Protein AF-A0AA95F9C3-F1 (afdb_monomer_lite)

pLDDT: mean 72.86, std 16.83, range [34.75, 90.44]

Structure (mmCIF, N/CA/C/O backbone):
data_AF-A0AA95F9C3-F1
#
_entry.id   AF-A0AA95F9C3-F1
#
loop_
_atom_site.group_PDB
_atom_site.id
_atom_site.type_symbol
_atom_site.label_atom_id
_atom_site.label_alt_id
_atom_site.label_comp_id
_atom_site.label_asym_id
_atom_site.label_entity_id
_atom_site.label_seq_id
_atom_site.pdbx_PDB_ins_code
_atom_site.Cartn_x
_atom_site.Cartn_y
_atom_site.Cartn_z
_atom_site.occupancy
_atom_site.B_iso_or_equiv
_atom_site.auth_seq_id
_atom_site.auth_comp_id
_atom_site.auth_asym_id
_atom_site.auth_atom_id
_atom_site.pdbx_PDB_model_num
ATOM 1 N N . MET A 1 1 ? 19.977 43.664 -38.463 1.00 38.44 1 MET A N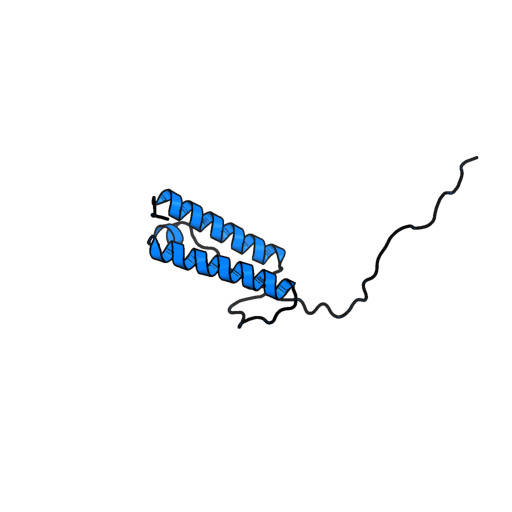 1
ATOM 2 C CA . MET A 1 1 ? 20.657 42.408 -38.853 1.00 38.44 1 MET A CA 1
ATOM 3 C C . MET A 1 1 ? 20.645 41.473 -37.653 1.00 38.44 1 MET A C 1
ATOM 5 O O . MET A 1 1 ? 21.327 41.750 -36.676 1.00 38.44 1 MET A O 1
ATOM 9 N N . PHE A 1 2 ? 19.789 40.450 -37.677 1.00 40.03 2 PHE A N 1
ATOM 10 C CA . PHE A 1 2 ? 19.574 39.515 -36.567 1.00 40.03 2 PHE A CA 1
ATOM 11 C C . PHE A 1 2 ? 20.439 38.256 -36.752 1.00 40.03 2 PHE A C 1
ATOM 13 O O . PHE A 1 2 ? 20.512 37.710 -37.849 1.00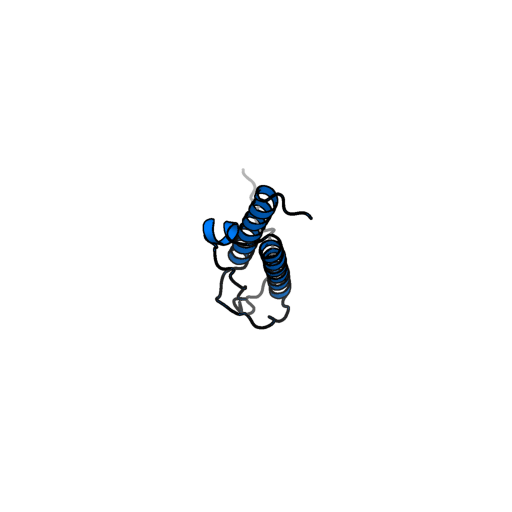 40.03 2 PHE A O 1
ATOM 20 N N . LYS A 1 3 ? 21.124 37.839 -35.680 1.00 34.75 3 LYS A N 1
ATOM 21 C CA . LYS A 1 3 ? 22.020 36.670 -35.611 1.00 34.75 3 LYS A CA 1
ATOM 22 C C . LYS A 1 3 ? 21.222 35.355 -35.623 1.00 34.75 3 LYS A C 1
ATOM 24 O O . LYS A 1 3 ? 20.243 35.274 -34.882 1.00 34.75 3 LYS A O 1
ATOM 29 N N . PRO A 1 4 ? 21.667 34.298 -36.324 1.00 47.12 4 PRO A N 1
ATOM 30 C CA . PRO A 1 4 ? 21.159 32.954 -36.096 1.00 47.12 4 PRO A CA 1
ATOM 31 C C . PRO A 1 4 ? 22.020 32.242 -35.041 1.00 47.12 4 PRO A C 1
ATOM 33 O O . PRO A 1 4 ? 23.169 31.890 -35.293 1.00 47.12 4 PRO A O 1
ATOM 36 N N . VAL A 1 5 ? 21.456 32.030 -33.850 1.00 51.12 5 VAL A N 1
ATOM 37 C CA . VAL A 1 5 ? 21.936 31.031 -32.885 1.00 51.12 5 VAL A CA 1
ATOM 38 C C . VAL A 1 5 ? 20.955 29.874 -32.953 1.00 51.12 5 VAL A C 1
ATOM 40 O O . VAL A 1 5 ? 19.883 29.930 -32.362 1.00 51.12 5 VAL A O 1
ATOM 43 N N . TRP A 1 6 ? 21.312 28.846 -33.710 1.00 43.31 6 TRP A N 1
ATOM 44 C CA . TRP A 1 6 ? 20.622 27.565 -33.714 1.00 43.31 6 TRP A CA 1
ATOM 45 C C . TRP A 1 6 ? 21.682 26.490 -33.901 1.00 43.31 6 TRP A C 1
ATOM 47 O O . TRP A 1 6 ? 22.433 26.548 -34.868 1.00 43.31 6 TRP A O 1
ATOM 57 N N . ILE A 1 7 ? 21.761 25.549 -32.961 1.00 49.78 7 ILE A N 1
ATOM 58 C CA . ILE A 1 7 ? 21.670 24.101 -33.201 1.00 49.78 7 ILE A CA 1
ATOM 59 C C . ILE A 1 7 ? 21.928 23.383 -31.864 1.00 49.78 7 ILE A C 1
ATOM 61 O O . ILE A 1 7 ? 23.043 23.296 -31.363 1.00 49.78 7 ILE A O 1
ATOM 65 N N . ALA A 1 8 ? 20.809 22.917 -31.304 1.00 41.44 8 ALA A N 1
ATOM 66 C CA . ALA A 1 8 ? 20.616 21.636 -30.632 1.00 41.44 8 ALA A CA 1
ATOM 67 C C . ALA A 1 8 ? 21.640 21.202 -29.568 1.00 41.44 8 ALA A C 1
ATOM 69 O O . ALA A 1 8 ? 22.465 20.318 -29.786 1.00 41.44 8 ALA A O 1
ATOM 70 N N . VAL A 1 9 ? 21.459 21.719 -28.353 1.00 46.44 9 VAL A N 1
ATOM 71 C CA . VAL A 1 9 ? 21.779 20.969 -27.134 1.00 46.44 9 VAL A CA 1
ATOM 72 C C . VAL A 1 9 ? 20.494 20.298 -26.661 1.00 46.44 9 VAL A C 1
ATOM 74 O O . VAL A 1 9 ? 19.605 20.980 -26.166 1.00 46.44 9 VAL A O 1
ATOM 77 N N . ALA A 1 10 ? 20.393 18.986 -26.850 1.00 44.94 10 ALA A N 1
ATOM 78 C CA . ALA A 1 10 ? 19.653 18.038 -26.008 1.00 44.94 10 ALA A CA 1
ATOM 79 C C . ALA A 1 10 ? 19.739 16.677 -26.714 1.00 44.94 10 ALA A C 1
ATOM 81 O O . ALA A 1 10 ? 19.294 16.533 -27.846 1.00 44.94 10 ALA A O 1
ATOM 82 N N . ALA A 1 11 ? 20.487 15.713 -26.179 1.00 42.66 11 ALA A N 1
ATOM 83 C CA . ALA A 1 11 ? 19.995 14.826 -25.122 1.00 42.66 11 ALA A CA 1
ATOM 84 C C . ALA A 1 11 ? 18.732 14.081 -25.607 1.00 42.66 11 ALA A C 1
ATOM 86 O O . ALA A 1 11 ? 17.739 14.697 -25.951 1.00 42.66 11 ALA A O 1
ATOM 87 N N . ALA A 1 12 ? 18.665 12.764 -25.668 1.00 44.19 12 ALA A N 1
ATOM 88 C CA . ALA A 1 12 ? 19.439 11.757 -24.986 1.00 44.19 12 ALA A CA 1
ATOM 89 C C . ALA A 1 12 ? 19.260 10.432 -25.734 1.00 44.19 12 ALA A C 1
ATOM 91 O O . ALA A 1 12 ? 18.309 10.242 -26.494 1.00 44.19 12 ALA A O 1
ATOM 92 N N . CYS A 1 13 ? 20.177 9.510 -25.464 1.00 41.69 13 CYS A N 1
ATOM 93 C CA . CYS A 1 13 ? 19.947 8.079 -25.542 1.00 41.69 13 CYS A CA 1
ATOM 94 C C . CYS A 1 13 ? 18.494 7.725 -25.192 1.00 41.69 13 CYS A C 1
ATOM 96 O O . CYS A 1 13 ? 17.977 8.215 -24.196 1.00 41.69 13 CYS A O 1
ATOM 98 N N . VAL A 1 14 ? 17.880 6.814 -25.937 1.00 46.38 14 VAL A N 1
ATOM 99 C CA . VAL A 1 14 ? 17.579 5.471 -25.429 1.00 46.38 14 VAL A CA 1
ATOM 100 C C . VAL A 1 14 ? 17.082 4.657 -26.616 1.00 46.38 14 VAL A C 1
ATOM 102 O O . VAL A 1 14 ? 16.023 4.894 -27.192 1.00 46.38 14 VAL A O 1
ATOM 105 N N . LEU A 1 15 ? 17.930 3.702 -26.982 1.00 48.88 15 LEU A N 1
ATOM 106 C CA . LEU A 1 15 ? 17.602 2.540 -27.781 1.00 48.88 15 LEU A CA 1
ATOM 107 C C . LEU A 1 15 ? 16.253 1.984 -27.329 1.00 48.88 15 LEU A C 1
ATOM 109 O O . LEU A 1 15 ? 16.063 1.659 -26.159 1.00 48.88 15 LEU A O 1
ATOM 113 N N . VAL A 1 16 ? 15.342 1.861 -28.285 1.00 45.81 16 VAL A N 1
ATOM 114 C CA . VAL A 1 16 ? 14.075 1.144 -28.168 1.00 45.81 16 VAL A CA 1
ATOM 115 C C . VAL A 1 16 ? 14.393 -0.347 -27.993 1.00 45.81 16 VAL A C 1
ATOM 117 O O . VAL A 1 16 ? 14.262 -1.149 -28.911 1.00 45.81 16 VAL A O 1
ATOM 120 N N . SER A 1 17 ? 14.898 -0.734 -26.822 1.00 43.84 17 SER A N 1
ATOM 121 C CA . SER A 1 17 ? 14.992 -2.128 -26.408 1.00 43.84 17 SER A CA 1
ATOM 122 C C . SER A 1 17 ? 13.654 -2.495 -25.784 1.00 43.84 17 SER A C 1
ATOM 124 O O . SER A 1 17 ? 13.335 -2.017 -24.699 1.00 43.84 17 SER A O 1
ATOM 126 N N . GLY A 1 18 ? 12.873 -3.281 -26.529 1.00 40.41 18 GLY A N 1
ATOM 127 C CA . GLY A 1 18 ? 11.601 -3.906 -26.166 1.00 40.41 18 GLY A CA 1
ATOM 128 C C . GLY A 1 18 ? 11.002 -3.491 -24.825 1.00 40.41 18 GLY A C 1
ATOM 129 O O . GLY A 1 18 ? 11.392 -4.016 -23.782 1.00 40.41 18 GLY A O 1
ATOM 130 N N . CYS A 1 19 ? 9.985 -2.625 -24.876 1.00 47.84 19 CYS A N 1
ATOM 131 C CA . CYS A 1 19 ? 9.033 -2.434 -23.789 1.00 47.84 19 CYS A CA 1
ATOM 132 C C . CYS A 1 19 ? 8.306 -3.760 -23.532 1.00 47.84 19 CYS A C 1
ATOM 134 O O . CYS A 1 19 ? 7.170 -3.971 -23.955 1.00 47.84 19 CYS A O 1
ATOM 136 N N . SER A 1 20 ? 8.969 -4.668 -22.822 1.00 52.50 20 SER A N 1
ATOM 137 C CA . SER A 1 20 ? 8.296 -5.640 -21.981 1.00 52.50 20 SER A CA 1
ATOM 138 C C . SER A 1 20 ? 7.450 -4.780 -21.060 1.00 52.50 20 SER A C 1
ATOM 140 O O . SER A 1 20 ? 7.997 -4.099 -20.198 1.00 52.50 20 SER A O 1
ATOM 142 N N . ALA A 1 21 ? 6.150 -4.669 -21.329 1.00 60.91 21 ALA A N 1
ATOM 143 C CA . ALA A 1 21 ? 5.269 -3.880 -20.488 1.00 60.91 21 ALA A CA 1
ATOM 144 C C . ALA A 1 21 ? 5.274 -4.544 -19.109 1.00 60.91 21 ALA A C 1
ATOM 146 O O . ALA A 1 21 ? 4.560 -5.523 -18.891 1.00 60.91 21 ALA A O 1
ATOM 147 N N . THR A 1 22 ? 6.152 -4.078 -18.216 1.00 66.38 22 THR A N 1
ATOM 148 C CA . THR A 1 22 ? 6.245 -4.565 -16.846 1.00 66.38 22 THR A CA 1
ATOM 149 C C . THR A 1 22 ? 4.875 -4.366 -16.225 1.00 66.38 22 THR A C 1
ATOM 151 O O . THR A 1 22 ? 4.366 -3.247 -16.159 1.00 66.38 22 THR A O 1
ATOM 154 N N . ARG A 1 23 ? 4.235 -5.474 -15.856 1.00 71.25 23 ARG A N 1
ATOM 155 C CA . ARG A 1 23 ? 2.903 -5.471 -15.259 1.00 71.25 23 ARG A CA 1
ATOM 156 C C . ARG A 1 23 ? 3.061 -5.400 -13.754 1.00 71.25 23 ARG A C 1
ATOM 158 O O . ARG A 1 23 ? 3.779 -6.213 -13.175 1.00 71.25 23 ARG A O 1
ATOM 165 N N . TYR A 1 24 ? 2.371 -4.447 -13.151 1.00 74.44 24 TYR A N 1
ATOM 166 C CA . TYR A 1 24 ? 2.377 -4.240 -11.712 1.00 74.44 24 TYR A CA 1
ATOM 167 C C . TYR A 1 24 ? 1.120 -4.850 -11.083 1.00 74.44 24 TYR A C 1
ATOM 169 O O . TYR A 1 24 ? 0.091 -4.922 -11.763 1.00 74.44 24 TYR A O 1
ATOM 177 N N . PRO A 1 25 ? 1.199 -5.317 -9.824 1.00 73.94 25 PRO A N 1
ATOM 178 C CA . PRO A 1 25 ? 0.041 -5.833 -9.105 1.00 73.94 25 PRO A CA 1
ATOM 179 C C . PRO A 1 25 ? -1.011 -4.737 -8.904 1.00 73.94 25 PRO A C 1
ATOM 181 O O . PRO A 1 25 ? -0.682 -3.603 -8.552 1.00 73.94 25 PRO A O 1
ATOM 184 N N . ALA A 1 26 ? -2.281 -5.088 -9.105 1.00 74.25 26 ALA A N 1
ATOM 185 C CA . ALA A 1 26 ? -3.409 -4.220 -8.796 1.00 74.25 26 ALA A CA 1
ATOM 186 C C . ALA A 1 26 ? -3.980 -4.559 -7.412 1.00 74.25 26 ALA A C 1
ATOM 188 O O . ALA A 1 26 ? -4.257 -5.722 -7.112 1.00 74.25 26 ALA A O 1
ATOM 189 N N . LEU A 1 27 ? -4.206 -3.540 -6.579 1.00 74.62 27 LEU A N 1
ATOM 190 C CA . LEU A 1 27 ? -4.955 -3.702 -5.335 1.00 74.62 27 LEU A CA 1
ATOM 191 C C . LEU A 1 27 ? -6.443 -3.433 -5.584 1.00 74.62 27 LEU A C 1
ATOM 193 O O . LEU A 1 27 ? -6.781 -2.397 -6.161 1.00 74.62 27 LEU A O 1
ATOM 197 N N . PRO A 1 28 ? -7.347 -4.329 -5.146 1.00 71.69 28 PRO A N 1
ATOM 198 C CA . PRO A 1 28 ? -8.776 -4.096 -5.273 1.00 71.69 28 PRO A CA 1
ATOM 199 C C . PRO A 1 28 ? -9.187 -2.908 -4.406 1.00 71.69 28 PRO A C 1
ATOM 201 O O . PRO A 1 28 ? -8.757 -2.790 -3.254 1.00 71.69 28 PRO A O 1
ATOM 204 N N . THR A 1 29 ? -10.057 -2.052 -4.931 1.00 71.25 29 THR A N 1
ATOM 205 C CA . THR A 1 29 ? -10.705 -1.003 -4.144 1.00 71.25 29 THR A CA 1
ATOM 206 C C . THR A 1 29 ? -11.604 -1.639 -3.084 1.00 71.25 29 THR A C 1
ATOM 208 O O . THR A 1 29 ? -12.288 -2.631 -3.333 1.00 71.25 29 THR A O 1
ATOM 211 N N . TRP A 1 30 ? -11.574 -1.099 -1.868 1.00 76.69 30 TRP A N 1
ATOM 212 C CA . TRP A 1 30 ? -12.511 -1.490 -0.818 1.00 76.69 30 TRP A CA 1
ATOM 213 C C . TRP A 1 30 ? -13.669 -0.507 -0.757 1.00 76.69 30 TRP A C 1
ATOM 215 O O . TRP A 1 30 ? -13.478 0.691 -0.963 1.00 76.69 30 TRP A O 1
ATOM 225 N N . SER A 1 31 ? -14.857 -1.008 -0.423 1.00 80.19 31 SER A N 1
ATOM 226 C CA . SER A 1 31 ? -15.919 -0.146 0.085 1.00 80.19 31 SER A CA 1
ATOM 227 C C . SER A 1 31 ? -15.563 0.324 1.496 1.00 80.19 31 SER A C 1
ATOM 229 O O . SER A 1 31 ? -14.899 -0.393 2.249 1.00 80.19 31 SER A O 1
ATOM 231 N N . ALA A 1 32 ? -16.023 1.519 1.870 1.00 75.06 32 ALA A N 1
ATOM 232 C CA . ALA A 1 32 ? -15.838 2.042 3.224 1.00 75.06 32 ALA A CA 1
ATOM 233 C C . ALA A 1 32 ? -16.389 1.068 4.284 1.00 75.06 32 ALA A C 1
ATOM 235 O O . ALA A 1 32 ? -15.738 0.824 5.298 1.00 75.06 32 ALA A O 1
ATOM 236 N N . ASP A 1 33 ? -17.523 0.426 3.995 1.00 78.12 33 ASP A N 1
ATOM 237 C CA . ASP A 1 33 ? -18.156 -0.551 4.887 1.00 78.12 33 ASP A CA 1
ATOM 238 C C . ASP A 1 33 ? -17.277 -1.782 5.132 1.00 78.12 33 ASP A C 1
ATOM 240 O O . ASP A 1 33 ? -17.185 -2.262 6.260 1.00 78.12 33 ASP A O 1
ATOM 244 N N . ALA A 1 34 ? -16.575 -2.273 4.103 1.00 80.75 34 ALA A N 1
ATOM 245 C CA . ALA A 1 34 ? -15.682 -3.421 4.243 1.00 80.75 34 ALA A CA 1
ATOM 246 C C . ALA A 1 34 ? -14.490 -3.111 5.161 1.00 80.75 34 ALA A C 1
ATOM 248 O O . ALA A 1 34 ? -14.061 -3.976 5.917 1.00 80.75 34 ALA A O 1
ATOM 249 N N . ILE A 1 35 ? -13.980 -1.877 5.124 1.00 81.81 35 ILE A N 1
ATOM 250 C CA . ILE A 1 35 ? -12.881 -1.420 5.987 1.00 81.81 35 ILE A CA 1
ATOM 251 C C . ILE A 1 35 ? -13.361 -1.275 7.429 1.00 81.81 35 ILE A C 1
ATOM 253 O O . ILE A 1 35 ? -12.697 -1.717 8.365 1.00 81.81 35 ILE A O 1
ATOM 257 N N . LEU A 1 36 ? -14.533 -0.670 7.618 1.00 80.12 36 LEU A N 1
ATOM 258 C CA . LEU A 1 36 ? -15.105 -0.451 8.943 1.00 80.12 36 LEU A CA 1
ATOM 259 C C . LEU A 1 36 ? -15.580 -1.752 9.602 1.00 80.12 36 LEU A C 1
ATOM 261 O O . LEU A 1 36 ? -15.606 -1.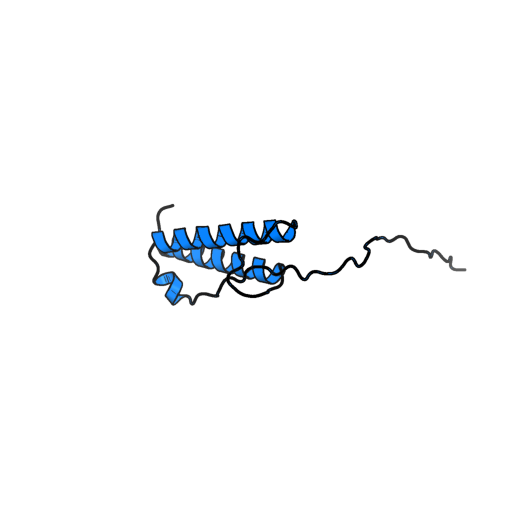825 10.831 1.00 80.12 36 LEU A O 1
ATOM 265 N N . ALA A 1 37 ? -15.897 -2.784 8.820 1.00 85.94 37 ALA A N 1
ATOM 266 C CA . ALA A 1 37 ? -16.216 -4.114 9.330 1.00 85.94 37 ALA A CA 1
ATOM 267 C C . ALA A 1 37 ? -14.986 -4.880 9.855 1.00 85.94 37 ALA A C 1
ATOM 269 O O . ALA A 1 37 ? -15.149 -5.815 10.637 1.00 85.94 37 ALA A O 1
ATOM 270 N N . MET A 1 38 ? -13.763 -4.498 9.466 1.00 86.56 38 MET A N 1
ATOM 271 C CA . MET A 1 38 ? -12.544 -5.148 9.956 1.00 86.56 38 MET A CA 1
ATOM 272 C C . MET A 1 38 ? -12.237 -4.756 11.406 1.00 86.56 38 MET A C 1
ATOM 274 O O . MET A 1 38 ? -12.490 -3.630 11.858 1.00 86.56 38 MET A O 1
ATOM 278 N N . ASP A 1 39 ? -11.674 -5.705 12.145 1.00 90.44 39 ASP A N 1
ATOM 279 C CA . ASP A 1 39 ? -11.098 -5.472 13.461 1.00 90.44 39 ASP A CA 1
ATOM 280 C C . ASP A 1 39 ? -9.696 -4.845 13.340 1.00 90.44 39 ASP A C 1
ATOM 282 O O . ASP A 1 39 ? -9.109 -4.759 12.259 1.00 90.44 39 ASP A O 1
ATOM 286 N N . CYS A 1 40 ? -9.139 -4.378 14.461 1.00 88.81 40 CYS A N 1
ATOM 287 C CA . CYS A 1 40 ? -7.820 -3.741 14.458 1.00 88.81 40 CYS A CA 1
ATOM 288 C C . CYS A 1 40 ? -6.718 -4.673 13.924 1.00 88.81 40 CYS A C 1
ATOM 290 O O . CYS A 1 40 ? -5.802 -4.209 13.249 1.00 88.81 40 CYS A O 1
ATOM 292 N N . ASN A 1 41 ? -6.807 -5.981 14.192 1.00 90.00 41 ASN A N 1
ATOM 293 C CA . ASN A 1 41 ? -5.835 -6.950 13.694 1.00 90.00 41 ASN A CA 1
ATOM 294 C C . ASN A 1 41 ? -5.946 -7.134 12.170 1.00 90.00 41 ASN A C 1
ATOM 296 O O . ASN A 1 41 ? -4.937 -7.062 11.471 1.00 90.00 41 ASN A O 1
ATOM 300 N N . GLY A 1 42 ? -7.163 -7.272 11.637 1.00 89.31 42 GLY A N 1
ATOM 301 C CA . GLY A 1 42 ? -7.414 -7.348 10.199 1.00 89.31 42 GLY A CA 1
ATOM 302 C C . GLY A 1 42 ? -6.971 -6.090 9.451 1.00 89.31 42 GLY A C 1
ATOM 303 O O . GLY A 1 42 ? -6.360 -6.191 8.386 1.00 89.31 42 GLY A O 1
ATOM 304 N N . LEU A 1 43 ? -7.184 -4.905 10.035 1.00 87.69 43 LEU A N 1
ATOM 305 C CA . LEU A 1 43 ? -6.688 -3.642 9.478 1.00 87.69 43 LEU A CA 1
ATOM 306 C C . LEU A 1 43 ? -5.154 -3.593 9.426 1.00 87.69 43 LEU A C 1
ATOM 308 O O . LEU A 1 43 ? -4.595 -3.212 8.397 1.00 87.69 43 LEU A O 1
ATOM 312 N N . ARG A 1 44 ? -4.460 -4.024 10.489 1.00 89.06 44 ARG A N 1
ATOM 313 C CA . ARG A 1 44 ? -2.987 -4.108 10.502 1.00 89.06 44 ARG A CA 1
ATOM 314 C C . ARG A 1 44 ? -2.467 -5.115 9.479 1.00 89.06 44 ARG A C 1
ATOM 316 O O . ARG A 1 44 ? -1.594 -4.776 8.688 1.00 89.06 44 ARG A O 1
ATOM 323 N N . GLN A 1 45 ? -3.052 -6.310 9.427 1.00 89.81 45 GLN A N 1
ATOM 324 C CA . GLN A 1 45 ? -2.662 -7.331 8.455 1.00 89.81 45 GLN A CA 1
ATOM 325 C C . GLN A 1 45 ? -2.847 -6.831 7.017 1.00 89.81 45 GLN A C 1
ATOM 327 O O . GLN A 1 45 ? -1.997 -7.050 6.154 1.00 89.81 45 GLN A O 1
ATOM 332 N N . ALA A 1 46 ? -3.933 -6.110 6.746 1.00 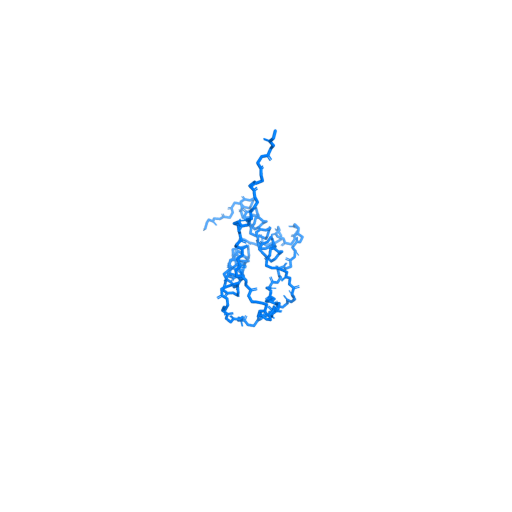87.56 46 ALA A N 1
ATOM 333 C CA . ALA A 1 46 ? -4.139 -5.518 5.437 1.00 87.56 46 ALA A CA 1
ATOM 334 C C . ALA A 1 46 ? -3.163 -4.380 5.119 1.00 87.56 46 ALA A C 1
ATOM 336 O O . ALA A 1 46 ? -2.784 -4.218 3.955 1.00 87.56 46 ALA A O 1
ATOM 337 N N . ARG A 1 47 ? -2.738 -3.614 6.131 1.00 88.81 47 ARG A N 1
ATOM 338 C CA . ARG A 1 47 ? -1.672 -2.614 6.000 1.00 88.81 47 ARG A CA 1
ATOM 339 C C . ARG A 1 47 ? -0.366 -3.277 5.578 1.00 88.81 47 ARG A C 1
ATOM 341 O O . ARG A 1 47 ? 0.260 -2.820 4.626 1.00 88.81 47 ARG A O 1
ATOM 348 N N . ASP A 1 48 ? -0.006 -4.390 6.212 1.00 89.94 48 ASP A N 1
ATOM 349 C CA . ASP A 1 48 ? 1.201 -5.153 5.876 1.00 89.94 48 ASP A CA 1
ATOM 350 C C . ASP A 1 48 ? 1.155 -5.706 4.448 1.00 89.94 48 ASP A C 1
ATOM 352 O O . ASP A 1 48 ? 2.149 -5.637 3.722 1.00 89.94 48 ASP A O 1
ATOM 356 N N . VAL A 1 49 ? -0.008 -6.190 4.000 1.00 87.69 49 VAL A N 1
ATOM 357 C CA . VAL A 1 49 ? -0.207 -6.627 2.607 1.00 87.69 49 VAL A CA 1
ATOM 358 C C . VAL A 1 49 ? -0.036 -5.463 1.626 1.00 87.69 49 VAL A C 1
ATOM 360 O O . VAL A 1 49 ? 0.623 -5.620 0.594 1.00 87.69 49 VAL A O 1
ATOM 363 N N . ALA A 1 50 ? -0.591 -4.287 1.933 1.00 86.62 50 ALA A N 1
ATOM 364 C CA . ALA A 1 50 ? -0.446 -3.102 1.088 1.00 86.62 50 ALA A CA 1
ATOM 365 C C . ALA A 1 50 ? 1.021 -2.634 1.006 1.00 86.62 50 ALA A C 1
ATOM 367 O O . ALA A 1 50 ? 1.519 -2.401 -0.095 1.00 86.62 50 ALA A O 1
ATOM 368 N N . LEU A 1 51 ? 1.743 -2.606 2.133 1.00 89.25 51 LEU A N 1
ATOM 369 C CA . LEU A 1 51 ? 3.182 -2.305 2.176 1.00 89.25 51 LEU A CA 1
ATOM 370 C C . LEU A 1 51 ? 4.022 -3.356 1.435 1.00 89.25 51 LEU A C 1
ATOM 372 O O . LEU A 1 51 ? 4.973 -3.023 0.729 1.00 89.25 51 LEU A O 1
ATOM 376 N N . GLY A 1 52 ? 3.679 -4.639 1.561 1.00 87.25 52 GLY A N 1
ATOM 377 C CA . GLY A 1 52 ? 4.317 -5.711 0.795 1.00 87.25 52 GLY A CA 1
ATOM 378 C C . GLY A 1 52 ? 4.132 -5.524 -0.713 1.00 87.25 52 GLY A C 1
ATOM 379 O O . GLY A 1 52 ? 5.074 -5.712 -1.484 1.00 87.25 52 GLY A O 1
ATOM 380 N N . THR A 1 53 ? 2.945 -5.075 -1.125 1.00 85.12 53 THR A N 1
ATOM 381 C CA . THR A 1 53 ? 2.628 -4.775 -2.528 1.00 85.12 53 THR A CA 1
ATOM 382 C C . THR A 1 53 ? 3.414 -3.566 -3.038 1.00 85.12 53 THR A C 1
ATOM 384 O O . THR A 1 53 ? 3.961 -3.624 -4.137 1.00 85.12 53 THR A O 1
ATOM 387 N N . GLU A 1 54 ? 3.555 -2.511 -2.230 1.00 87.06 54 GLU A N 1
ATOM 388 C CA . GLU A 1 54 ? 4.407 -1.351 -2.541 1.00 87.06 54 GLU A CA 1
ATOM 389 C C . GLU A 1 54 ? 5.854 -1.775 -2.833 1.00 87.06 54 GLU A C 1
ATOM 391 O O . GLU A 1 54 ? 6.424 -1.443 -3.876 1.00 87.06 54 GLU A O 1
ATOM 396 N N . ARG A 1 55 ? 6.437 -2.594 -1.947 1.00 87.25 55 ARG A N 1
ATOM 397 C CA . ARG A 1 55 ? 7.796 -3.128 -2.127 1.00 87.25 55 ARG A CA 1
ATOM 398 C C . ARG A 1 55 ? 7.897 -3.998 -3.374 1.00 87.25 55 ARG A C 1
ATOM 400 O O . ARG A 1 55 ? 8.899 -3.943 -4.081 1.00 87.25 55 ARG A O 1
ATOM 407 N N . GLN A 1 56 ? 6.865 -4.785 -3.670 1.00 82.94 56 GLN A N 1
ATOM 408 C CA . GLN A 1 56 ? 6.827 -5.605 -4.876 1.00 82.94 56 GLN A CA 1
ATOM 409 C C . GLN A 1 56 ? 6.793 -4.744 -6.147 1.00 82.94 56 GLN A C 1
ATOM 411 O O . GLN A 1 56 ? 7.515 -5.047 -7.098 1.00 82.94 56 GLN A O 1
ATOM 416 N N . ILE A 1 57 ? 6.021 -3.652 -6.161 1.00 82.62 57 ILE A N 1
ATOM 417 C CA . ILE A 1 57 ? 6.001 -2.684 -7.268 1.00 82.62 57 ILE A CA 1
ATOM 418 C C . ILE A 1 57 ? 7.383 -2.055 -7.455 1.00 82.62 57 ILE A C 1
ATOM 420 O O . ILE A 1 57 ? 7.890 -2.029 -8.578 1.00 82.62 57 ILE A O 1
ATOM 424 N N . ALA A 1 58 ? 8.024 -1.617 -6.369 1.00 84.75 58 ALA A N 1
ATOM 425 C CA . ALA A 1 58 ? 9.371 -1.052 -6.414 1.00 84.75 58 ALA A CA 1
ATOM 426 C C . ALA A 1 58 ? 10.402 -2.058 -6.959 1.00 84.75 58 ALA A C 1
ATOM 428 O O . ALA A 1 58 ? 11.189 -1.720 -7.846 1.00 84.75 58 ALA A O 1
ATOM 429 N N . ASN A 1 59 ? 10.348 -3.311 -6.499 1.00 84.19 59 ASN A N 1
ATOM 430 C CA . ASN A 1 59 ? 11.225 -4.382 -6.975 1.00 84.19 59 ASN A CA 1
ATOM 431 C C . ASN A 1 59 ? 11.030 -4.659 -8.472 1.00 84.19 59 ASN A C 1
ATOM 433 O O . ASN A 1 59 ? 12.011 -4.801 -9.199 1.00 84.19 59 ASN A O 1
ATOM 437 N N . LEU A 1 60 ? 9.785 -4.695 -8.957 1.00 79.25 60 LEU A N 1
ATOM 438 C CA . LEU A 1 60 ? 9.484 -4.879 -10.382 1.00 79.25 60 LEU A CA 1
ATOM 439 C C . LEU A 1 60 ? 9.950 -3.700 -11.234 1.00 79.25 60 LEU A C 1
ATOM 441 O O . LEU A 1 60 ? 10.493 -3.903 -12.320 1.00 79.25 60 LEU A O 1
ATOM 445 N N . ALA A 1 61 ? 9.783 -2.475 -10.734 1.00 79.94 61 ALA A N 1
ATOM 446 C CA . ALA A 1 61 ? 10.257 -1.271 -11.407 1.00 79.94 61 ALA A CA 1
ATOM 447 C C . ALA A 1 61 ? 11.791 -1.236 -11.524 1.00 79.94 61 ALA A C 1
ATOM 449 O O . ALA A 1 61 ? 12.314 -0.691 -12.493 1.00 79.94 61 ALA A O 1
ATOM 450 N N . ALA A 1 62 ? 12.501 -1.849 -10.574 1.00 82.50 62 ALA A N 1
ATOM 451 C CA . ALA A 1 62 ? 13.953 -2.016 -10.602 1.00 82.50 62 ALA A CA 1
ATOM 452 C C . ALA A 1 62 ? 14.433 -3.200 -11.476 1.00 82.50 62 ALA A C 1
ATOM 454 O O . ALA A 1 62 ? 15.632 -3.461 -11.540 1.00 82.50 62 ALA A O 1
ATOM 455 N N . GLY A 1 63 ? 13.527 -3.929 -12.143 1.00 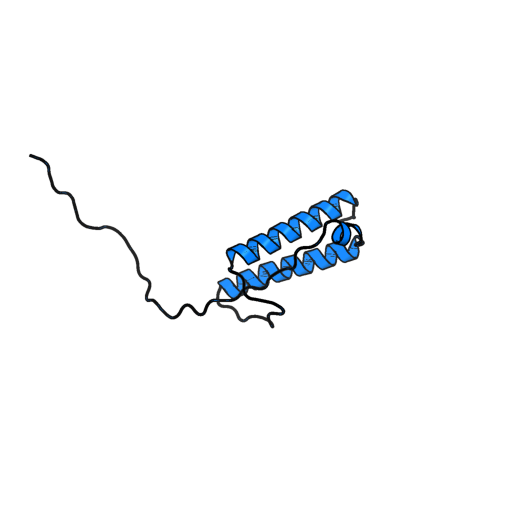74.44 63 GLY A N 1
ATOM 456 C CA . GLY A 1 63 ? 13.864 -5.100 -12.965 1.00 74.44 63 GLY A CA 1
ATOM 457 C C . GLY A 1 63 ? 13.974 -6.418 -12.186 1.00 74.44 63 GLY A C 1
ATOM 458 O O . GLY A 1 63 ? 14.473 -7.412 -12.714 1.00 74.44 63 GLY A O 1
ATOM 459 N N . GLY A 1 64 ? 13.513 -6.445 -10.934 1.00 72.88 64 GLY A N 1
ATOM 460 C CA . GLY A 1 64 ? 13.421 -7.653 -10.117 1.00 72.88 64 GLY A CA 1
ATOM 461 C C . GLY A 1 64 ? 12.368 -8.645 -10.625 1.00 72.88 64 GLY A C 1
ATOM 462 O O . GLY A 1 64 ? 11.504 -8.325 -11.442 1.00 72.88 64 GLY A O 1
ATOM 463 N N . ARG A 1 65 ? 12.424 -9.888 -10.133 1.00 67.94 65 ARG A N 1
ATOM 464 C CA . ARG A 1 65 ? 11.446 -10.930 -10.489 1.00 67.94 65 ARG A CA 1
ATOM 465 C C . ARG A 1 65 ? 10.143 -10.756 -9.707 1.00 67.94 65 ARG A C 1
ATOM 467 O O . ARG A 1 65 ? 10.164 -10.515 -8.504 1.00 67.94 65 ARG A O 1
ATOM 474 N N . ALA A 1 66 ? 9.012 -10.947 -10.386 1.00 63.38 66 ALA A N 1
ATOM 475 C CA . ALA A 1 66 ? 7.702 -10.984 -9.746 1.00 63.38 66 ALA A CA 1
ATOM 476 C C . ALA A 1 66 ? 7.547 -12.263 -8.917 1.00 63.38 66 ALA A C 1
ATOM 478 O O . ALA A 1 66 ? 7.573 -13.369 -9.461 1.00 63.38 66 ALA A O 1
ATOM 479 N N . GLU A 1 67 ? 7.306 -12.125 -7.619 1.00 61.53 67 GLU A N 1
ATOM 480 C CA . GLU A 1 67 ? 6.869 -13.239 -6.780 1.00 61.53 67 GLU A CA 1
ATOM 481 C C . GLU A 1 67 ? 5.377 -13.491 -7.054 1.00 61.53 67 GLU A C 1
ATOM 483 O O . GLU A 1 67 ? 4.509 -12.881 -6.441 1.00 61.53 67 GLU 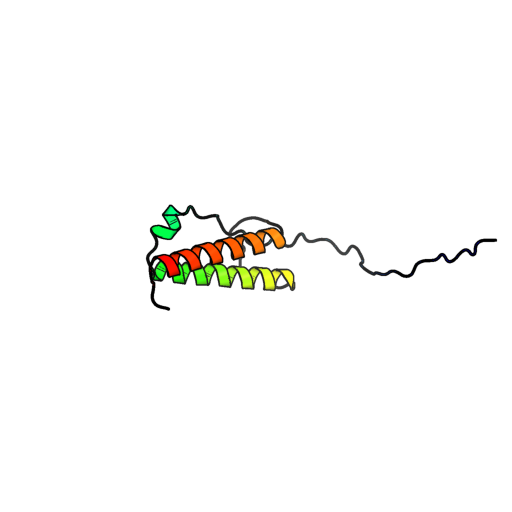A O 1
ATOM 488 N N . ARG A 1 68 ? 5.095 -14.294 -8.095 1.00 55.50 68 ARG A N 1
ATOM 489 C CA . ARG A 1 68 ? 3.756 -14.715 -8.570 1.00 55.50 68 ARG A CA 1
ATOM 490 C C . ARG A 1 68 ? 2.679 -13.608 -8.528 1.00 55.50 68 ARG A C 1
ATOM 492 O O . ARG A 1 68 ? 1.927 -13.521 -7.557 1.00 55.50 68 ARG A O 1
ATOM 499 N N . PRO A 1 69 ? 2.501 -12.828 -9.609 1.00 52.72 69 PRO A N 1
ATOM 500 C CA . PRO A 1 69 ? 1.463 -11.805 -9.644 1.00 52.72 69 PRO A CA 1
ATOM 501 C C . PRO A 1 69 ? 0.070 -12.457 -9.645 1.00 52.72 69 PRO A C 1
ATOM 503 O O . PRO A 1 69 ? -0.380 -13.007 -10.652 1.00 52.72 69 PRO A O 1
ATOM 506 N N . ARG A 1 70 ? -0.628 -12.401 -8.505 1.00 54.88 70 ARG A N 1
ATOM 507 C CA . ARG A 1 70 ? -2.072 -12.642 -8.428 1.00 54.88 70 ARG A CA 1
ATOM 508 C C . ARG A 1 70 ? -2.766 -11.323 -8.773 1.00 54.88 70 ARG A C 1
ATOM 510 O O . ARG A 1 70 ? -2.916 -10.479 -7.906 1.00 54.88 70 ARG A O 1
ATOM 517 N N . LEU A 1 71 ? -3.218 -11.213 -10.022 1.00 51.69 71 LEU A N 1
ATOM 518 C CA . LEU A 1 71 ? -4.186 -10.235 -10.550 1.00 51.69 71 LEU A CA 1
ATOM 519 C C . LEU A 1 71 ? -3.616 -8.961 -11.223 1.00 51.69 71 LEU A C 1
ATOM 521 O O . LEU A 1 71 ? -3.114 -8.036 -10.596 1.00 51.69 71 LEU A O 1
ATOM 525 N N . TYR A 1 72 ? -3.780 -9.008 -12.552 1.00 60.28 72 TYR A N 1
ATOM 526 C CA . TYR A 1 72 ? -4.022 -7.997 -13.592 1.00 60.28 72 TYR A CA 1
ATOM 527 C C . TYR A 1 72 ? -3.180 -6.717 -13.699 1.00 60.28 72 TYR A C 1
ATOM 529 O O . TYR A 1 72 ? -3.005 -5.928 -12.783 1.00 60.28 72 TYR A O 1
ATOM 537 N N . SER A 1 73 ? -2.718 -6.531 -14.938 1.00 57.41 73 SER A N 1
ATOM 538 C CA . SER A 1 73 ? -1.829 -5.495 -15.442 1.00 57.41 73 SER A CA 1
ATOM 539 C C . SER A 1 73 ? -2.386 -4.091 -15.275 1.00 57.41 73 SER A C 1
ATOM 541 O O . SER A 1 73 ? -3.332 -3.718 -15.967 1.00 57.41 73 SER A O 1
ATOM 543 N N . THR A 1 74 ? -1.721 -3.289 -14.459 1.00 69.50 74 THR A N 1
ATOM 544 C CA . THR A 1 74 ? -1.895 -1.838 -14.459 1.00 69.50 74 THR A CA 1
ATOM 545 C C . THR A 1 74 ? -0.552 -1.139 -14.682 1.00 69.50 74 THR A C 1
ATOM 547 O O . THR A 1 74 ? 0.508 -1.776 -14.615 1.00 69.50 74 THR A O 1
ATOM 550 N N . THR A 1 75 ? -0.585 0.153 -15.015 1.00 83.56 75 THR A N 1
ATOM 551 C CA . THR A 1 75 ? 0.636 0.961 -15.104 1.00 83.56 75 THR A CA 1
ATOM 552 C C . THR A 1 75 ? 1.241 1.126 -13.709 1.00 83.56 75 THR A C 1
ATOM 554 O O . THR A 1 75 ? 0.535 1.039 -12.706 1.00 83.56 75 THR A O 1
ATOM 557 N N . ARG A 1 76 ? 2.549 1.396 -13.619 1.00 82.50 76 ARG A N 1
ATOM 558 C CA . ARG A 1 76 ? 3.202 1.657 -12.326 1.00 82.50 76 ARG A CA 1
ATOM 559 C C . ARG A 1 76 ? 2.493 2.765 -11.547 1.00 82.50 76 ARG A C 1
ATOM 561 O O . ARG A 1 76 ? 2.194 2.591 -10.377 1.00 82.50 76 ARG A O 1
ATOM 568 N N . ALA A 1 77 ? 2.215 3.884 -12.215 1.00 82.62 77 ALA A N 1
ATOM 569 C CA . ALA A 1 77 ? 1.599 5.048 -11.589 1.00 82.62 77 ALA A CA 1
ATOM 570 C C . ALA A 1 77 ? 0.216 4.723 -11.005 1.00 82.62 77 ALA A C 1
ATOM 572 O O . ALA A 1 77 ? -0.130 5.201 -9.927 1.00 82.62 77 ALA A O 1
ATOM 573 N N . ASP A 1 78 ? -0.562 3.890 -11.692 1.00 83.12 78 ASP A N 1
ATOM 574 C CA . ASP A 1 78 ? -1.872 3.466 -11.207 1.00 83.12 78 ASP A CA 1
ATOM 575 C C . ASP A 1 78 ? -1.760 2.433 -10.076 1.00 83.12 78 ASP A C 1
ATOM 577 O O . ASP A 1 78 ? -2.550 2.489 -9.133 1.00 83.12 78 ASP A O 1
ATOM 581 N N . ALA A 1 79 ? -0.767 1.535 -10.124 1.00 83.25 79 ALA A N 1
ATOM 582 C CA . ALA A 1 79 ? -0.465 0.615 -9.024 1.00 83.25 79 ALA A CA 1
ATOM 583 C C . ALA A 1 79 ? -0.071 1.378 -7.750 1.00 83.25 79 ALA A C 1
ATOM 585 O O . ALA A 1 79 ? -0.652 1.147 -6.690 1.00 83.25 79 ALA A O 1
ATOM 586 N N . ASP A 1 80 ? 0.850 2.338 -7.873 1.00 84.75 80 ASP A N 1
ATOM 587 C CA . ASP A 1 80 ? 1.302 3.197 -6.774 1.00 84.75 80 ASP A CA 1
ATOM 588 C C . ASP A 1 80 ? 0.124 4.002 -6.199 1.00 84.75 80 ASP A C 1
ATOM 590 O O . ASP A 1 80 ? -0.084 4.029 -4.985 1.00 84.75 80 ASP A O 1
ATOM 594 N N . ARG A 1 81 ? -0.720 4.591 -7.061 1.00 85.62 81 ARG A N 1
ATOM 595 C CA . ARG A 1 81 ? -1.921 5.324 -6.624 1.00 85.62 81 ARG A CA 1
ATOM 596 C C . ARG A 1 81 ? -2.899 4.421 -5.868 1.00 85.62 81 ARG A C 1
ATOM 598 O O . ARG A 1 81 ? -3.460 4.847 -4.860 1.00 85.62 81 ARG A O 1
ATOM 605 N N . ALA A 1 82 ? -3.104 3.186 -6.327 1.00 85.06 82 ALA A N 1
ATOM 606 C CA . ALA A 1 82 ? -3.990 2.228 -5.666 1.00 85.06 82 ALA A CA 1
ATOM 607 C C . ALA A 1 82 ? -3.457 1.804 -4.286 1.00 85.06 82 ALA A C 1
ATOM 609 O O . ALA A 1 82 ? -4.231 1.739 -3.327 1.00 85.06 82 ALA A O 1
ATOM 610 N N . VAL A 1 83 ? -2.145 1.573 -4.162 1.00 87.62 83 VAL A N 1
ATOM 611 C CA . VAL A 1 83 ? -1.476 1.303 -2.877 1.00 87.62 83 VAL A CA 1
ATOM 612 C C . VAL A 1 83 ? -1.630 2.477 -1.919 1.00 87.62 83 VAL A C 1
ATOM 614 O O . VAL A 1 83 ? -2.061 2.281 -0.784 1.00 87.62 83 VAL A O 1
ATOM 617 N N . GLN A 1 84 ? -1.342 3.696 -2.372 1.00 88.12 84 GLN A N 1
ATOM 618 C CA . GLN A 1 84 ? -1.446 4.889 -1.530 1.00 88.12 84 GLN A CA 1
ATOM 619 C C . GLN A 1 84 ? -2.880 5.132 -1.057 1.00 88.12 84 GLN A C 1
ATOM 621 O O . GLN A 1 84 ? -3.105 5.364 0.130 1.00 88.12 84 GLN A O 1
ATOM 626 N N . ALA A 1 85 ? -3.865 5.013 -1.953 1.00 87.12 85 ALA A N 1
ATOM 627 C CA . ALA A 1 85 ? -5.276 5.138 -1.592 1.00 87.12 85 ALA A CA 1
ATOM 628 C C . ALA A 1 85 ? -5.689 4.084 -0.551 1.00 87.12 85 ALA A C 1
ATOM 630 O O . ALA A 1 85 ? -6.421 4.379 0.397 1.00 87.12 85 ALA A O 1
ATOM 631 N N . ARG A 1 86 ? -5.181 2.856 -0.696 1.00 86.00 86 ARG A N 1
ATOM 632 C CA . ARG A 1 86 ? -5.436 1.768 0.243 1.00 86.00 86 ARG A CA 1
ATOM 633 C C . ARG A 1 86 ? -4.826 2.035 1.616 1.00 86.00 86 ARG A C 1
ATOM 635 O O . ARG A 1 86 ? -5.546 1.922 2.606 1.00 86.00 86 ARG A O 1
ATOM 642 N N . LEU A 1 87 ? -3.551 2.410 1.679 1.00 89.12 87 LEU A N 1
ATOM 643 C CA . LEU A 1 87 ? -2.882 2.751 2.936 1.00 89.12 87 LEU A CA 1
ATOM 644 C C . LEU A 1 87 ? -3.596 3.906 3.644 1.00 89.12 87 LEU A C 1
ATOM 646 O O . LEU A 1 87 ? -3.945 3.763 4.811 1.00 89.12 87 LEU A O 1
ATOM 650 N N . ALA A 1 88 ? -3.942 4.972 2.916 1.00 88.94 88 ALA A N 1
ATOM 651 C CA . ALA A 1 88 ? -4.689 6.101 3.469 1.00 88.94 88 ALA A CA 1
ATOM 652 C C . ALA A 1 88 ? -6.038 5.671 4.073 1.00 88.94 88 ALA A C 1
ATOM 654 O O . ALA A 1 88 ? -6.396 6.104 5.167 1.00 88.94 88 ALA A O 1
ATOM 655 N N . SER A 1 89 ? -6.773 4.781 3.397 1.00 87.50 89 SER A N 1
ATOM 656 C CA . SER A 1 89 ? -8.052 4.270 3.907 1.00 87.50 89 SER A CA 1
ATOM 657 C C . SER A 1 89 ? -7.901 3.408 5.169 1.00 87.50 89 SER A C 1
ATOM 659 O O . SER A 1 89 ? -8.728 3.494 6.076 1.00 87.50 89 SER A O 1
ATOM 661 N N . ILE A 1 90 ? -6.826 2.616 5.257 1.00 88.38 90 ILE A N 1
ATOM 662 C CA . ILE A 1 90 ? -6.519 1.786 6.428 1.00 88.38 90 ILE A CA 1
ATOM 663 C C . ILE A 1 90 ? -6.090 2.660 7.603 1.00 88.38 90 ILE A C 1
ATOM 665 O O . ILE A 1 90 ? -6.608 2.489 8.703 1.00 88.38 90 ILE A O 1
ATOM 669 N N . ASP A 1 91 ? -5.186 3.613 7.376 1.00 88.50 91 ASP A N 1
ATOM 670 C CA . ASP A 1 91 ? -4.683 4.507 8.420 1.00 88.50 91 ASP A CA 1
ATOM 671 C C . ASP A 1 91 ? -5.813 5.395 8.973 1.00 88.50 91 ASP A C 1
ATOM 673 O O . ASP A 1 91 ? -5.909 5.601 10.187 1.00 88.50 91 ASP A O 1
ATOM 677 N N . ALA A 1 92 ? -6.740 5.838 8.115 1.00 87.75 92 ALA A N 1
ATOM 678 C CA . ALA A 1 92 ? -7.950 6.536 8.544 1.00 87.75 92 ALA A CA 1
ATOM 679 C C . ALA A 1 92 ? -8.850 5.647 9.420 1.00 87.75 92 ALA A C 1
ATOM 681 O O . ALA A 1 92 ? -9.346 6.102 10.449 1.00 87.75 92 ALA A O 1
ATOM 682 N N . ALA A 1 93 ? -9.033 4.373 9.060 1.00 86.81 93 ALA A N 1
ATOM 683 C CA . ALA A 1 93 ? -9.850 3.440 9.834 1.00 86.81 93 ALA A CA 1
ATOM 684 C C . ALA A 1 93 ? -9.210 3.029 11.168 1.00 86.81 93 ALA A C 1
ATOM 686 O O . ALA A 1 93 ? -9.910 2.954 12.177 1.00 86.81 93 ALA A O 1
ATOM 687 N N . LEU A 1 94 ? -7.891 2.810 11.194 1.00 86.88 94 LEU A N 1
ATOM 688 C CA . LEU A 1 94 ? -7.126 2.567 12.422 1.00 86.88 94 LEU A CA 1
ATOM 689 C C . LEU A 1 94 ? -7.265 3.749 13.387 1.00 86.88 94 LEU A C 1
ATOM 691 O O . LEU A 1 94 ? -7.526 3.546 14.574 1.00 86.88 94 LEU A O 1
ATOM 695 N N . SER A 1 95 ? -7.161 4.973 12.859 1.00 86.50 95 SER A N 1
ATOM 696 C CA . SER A 1 95 ? -7.325 6.209 13.630 1.00 86.50 95 SER A CA 1
ATOM 697 C C . SER A 1 95 ? -8.760 6.377 14.140 1.00 86.50 95 SER A C 1
ATOM 699 O O . SER A 1 95 ? -8.965 6.645 15.322 1.00 86.50 95 SER A O 1
ATOM 701 N N . ALA A 1 96 ? -9.762 6.155 13.283 1.00 86.75 96 ALA A N 1
ATOM 702 C CA . ALA A 1 96 ? -11.178 6.276 13.639 1.00 86.75 96 ALA A CA 1
ATOM 703 C C . ALA A 1 96 ? -11.621 5.257 14.701 1.00 86.75 96 ALA A C 1
ATOM 705 O O . ALA A 1 96 ? -12.476 5.559 15.529 1.00 86.75 96 ALA A O 1
ATOM 706 N N . LYS A 1 97 ? -11.033 4.055 14.692 1.00 83.81 97 LYS A N 1
ATOM 707 C CA . LYS A 1 97 ? -11.302 2.999 15.679 1.00 83.81 97 LYS A CA 1
ATOM 708 C C . LYS A 1 97 ? -10.442 3.108 16.937 1.00 83.81 97 LYS A C 1
ATOM 710 O O . LYS A 1 97 ? -10.590 2.269 17.826 1.00 83.81 97 LYS A O 1
ATOM 715 N N . THR A 1 98 ? -9.544 4.095 17.028 1.00 86.75 98 THR A N 1
ATOM 716 C CA . THR A 1 98 ? -8.561 4.215 18.123 1.00 86.75 98 THR A CA 1
ATOM 717 C C . THR A 1 98 ? -7.819 2.900 18.381 1.00 86.75 98 THR A C 1
ATOM 719 O O . THR A 1 98 ? -7.597 2.500 19.523 1.00 86.75 98 THR A O 1
ATOM 722 N N . CYS A 1 99 ? -7.477 2.185 17.306 1.00 81.06 99 CYS A N 1
ATOM 723 C CA . CYS A 1 99 ? -6.716 0.952 17.424 1.00 81.06 99 CYS A CA 1
ATOM 724 C C . CYS A 1 99 ? -5.347 1.276 18.043 1.00 81.06 99 CYS A C 1
ATOM 726 O O . CYS A 1 99 ? -4.717 2.247 17.616 1.00 81.06 99 CYS A O 1
ATOM 728 N N . PRO A 1 100 ? -4.861 0.493 19.023 1.00 73.00 100 PRO A N 1
ATOM 729 C CA . PRO A 1 100 ? -3.512 0.688 19.538 1.00 73.00 100 PRO A CA 1
ATOM 730 C C . PRO A 1 100 ? -2.500 0.564 18.391 1.00 73.00 100 PRO A C 1
ATOM 732 O O . PRO A 1 100 ? -2.775 -0.112 17.392 1.00 73.00 100 PRO A O 1
ATOM 735 N N . ALA A 1 101 ? -1.351 1.227 18.521 1.00 62.00 101 ALA A N 1
ATOM 736 C CA . ALA A 1 101 ? -0.232 1.038 17.598 1.00 62.00 101 ALA A CA 1
ATOM 737 C C . ALA A 1 101 ? 0.256 -0.423 17.606 1.00 62.00 101 ALA A C 1
ATOM 739 O O . ALA A 1 101 ? 0.045 -1.130 18.624 1.00 62.00 101 ALA A O 1
#

Secondary structure (DSSP, 8-state):
---------------------PPBPPPPPPPHHHHHTS-HHHHHHHHHHHHHHHHHHHHHHTTPPPS---S--B-HHHHHHHHHHHHHHHHHHHHHTT---

Foldseek 3Di:
DDDDDDDDDDDDDDDPPDCPVQFAAADDDDDLVVLLPDDLVRLVVQLVVLVVSVVQLVCSVVVHDHPDRDDDGDHSVNRVVRSVVSNVSSVVSCVVVVPDD

Sequence (101 aa):
MFKPVWIAVAAACVLVSGCSATRYPALPTWSADAILAMDCNGLRQARDVALGTERQIANLAAGGRAERPRLYSTTRADADRAVQARLASIDAALSAKTCPA

Radius of gyration: 21.16 Å; chains: 1; bounding box: 40×57×58 Å